Protein AF-A0A6V7M619-F1 (afdb_monomer_lite)

Structure (mmCIF, N/CA/C/O backbone):
data_AF-A0A6V7M619-F1
#
_entry.id   AF-A0A6V7M619-F1
#
loop_
_atom_site.group_PDB
_atom_site.id
_atom_site.type_symbol
_atom_site.label_atom_id
_atom_site.label_alt_id
_atom_site.label_comp_id
_atom_si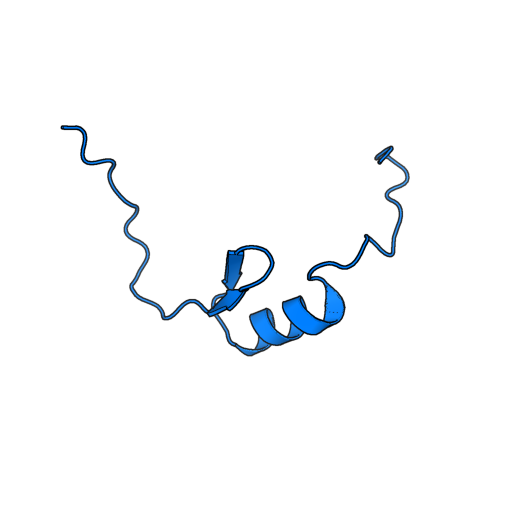te.label_asym_id
_atom_site.label_entity_id
_atom_site.label_seq_id
_atom_site.pdbx_PDB_ins_code
_atom_site.Cartn_x
_atom_site.Cartn_y
_atom_site.Cartn_z
_atom_site.occupancy
_atom_site.B_iso_or_equiv
_atom_site.auth_seq_id
_atom_site.auth_comp_id
_atom_site.auth_asym_id
_atom_site.auth_atom_id
_atom_site.pdbx_PDB_model_num
ATOM 1 N N . ASP A 1 1 ? -4.690 22.162 -25.532 1.00 46.38 1 ASP A N 1
ATOM 2 C CA . ASP A 1 1 ? -4.782 20.899 -24.765 1.00 46.38 1 ASP A CA 1
ATOM 3 C C . ASP A 1 1 ? -3.460 20.677 -24.060 1.00 46.38 1 ASP A C 1
ATOM 5 O O . ASP A 1 1 ? -2.432 20.816 -24.701 1.00 46.38 1 ASP A O 1
ATOM 9 N N . ASN A 1 2 ? -3.466 20.467 -22.746 1.00 53.44 2 ASN A N 1
ATOM 10 C CA . ASN A 1 2 ? -2.259 20.354 -21.924 1.00 53.44 2 ASN A CA 1
ATOM 11 C C . ASN A 1 2 ? -1.754 18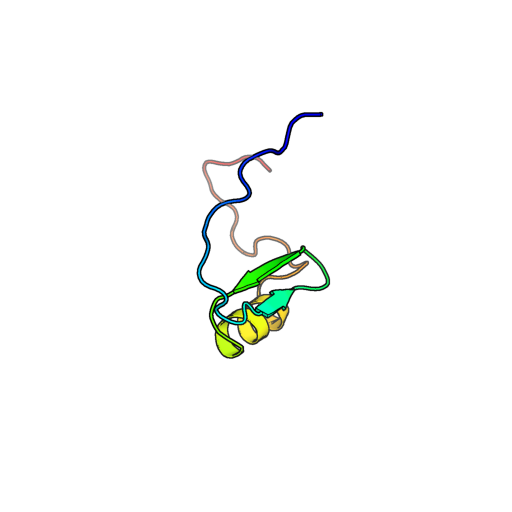.899 -21.962 1.00 53.44 2 ASN A C 1
ATOM 13 O O . ASN A 1 2 ? -2.396 18.049 -21.339 1.00 53.44 2 ASN A O 1
ATOM 17 N N . PRO A 1 3 ? -0.654 18.551 -22.657 1.00 52.66 3 PRO A N 1
ATOM 18 C CA . PRO A 1 3 ? -0.052 17.250 -22.467 1.00 52.66 3 PRO A CA 1
ATOM 19 C C . PRO A 1 3 ? 0.820 17.354 -21.218 1.00 52.66 3 PRO A C 1
ATOM 21 O O . PRO A 1 3 ? 1.969 17.791 -21.273 1.00 52.66 3 PRO A O 1
ATOM 24 N N . ALA A 1 4 ? 0.258 16.971 -20.070 1.00 59.88 4 ALA A N 1
ATOM 25 C CA . ALA A 1 4 ? 1.050 16.735 -18.874 1.00 59.88 4 ALA A CA 1
ATOM 26 C C . ALA A 1 4 ? 2.216 15.796 -19.249 1.00 59.88 4 ALA A C 1
ATOM 28 O O . ALA A 1 4 ? 1.958 14.735 -19.831 1.00 59.88 4 ALA A O 1
ATOM 29 N N . PRO A 1 5 ? 3.480 16.145 -18.951 1.00 54.91 5 PRO A N 1
ATOM 30 C CA . PRO A 1 5 ? 4.602 15.264 -19.217 1.00 54.91 5 PRO A CA 1
ATOM 31 C C . PRO A 1 5 ? 4.462 14.063 -18.284 1.00 54.91 5 PRO A C 1
ATOM 33 O O . PRO A 1 5 ? 4.789 14.123 -17.098 1.00 54.91 5 PRO A O 1
ATOM 36 N N . GLN A 1 6 ? 3.908 12.969 -18.802 1.00 56.50 6 GLN A N 1
ATOM 37 C CA . GLN A 1 6 ? 3.879 11.707 -18.085 1.00 56.50 6 GLN A CA 1
ATOM 38 C C . GLN A 1 6 ? 5.307 11.180 -18.051 1.00 56.50 6 GLN A C 1
ATOM 40 O O . GLN A 1 6 ? 5.785 10.564 -18.998 1.00 56.50 6 GLN A O 1
ATOM 45 N N . SER A 1 7 ? 5.976 11.546 -16.958 1.00 54.12 7 SER A N 1
ATOM 46 C CA . SER A 1 7 ? 7.139 10.919 -16.345 1.00 54.12 7 SER A CA 1
ATOM 47 C C . SER A 1 7 ? 7.671 9.725 -17.133 1.00 54.12 7 SER A C 1
ATOM 49 O O . SER A 1 7 ? 7.058 8.656 -17.189 1.00 54.12 7 SER A O 1
ATOM 51 N N . SER A 1 8 ? 8.855 9.933 -17.693 1.00 54.12 8 SER A N 1
ATOM 52 C CA . SER A 1 8 ? 9.793 8.930 -18.169 1.00 54.12 8 SER A CA 1
ATOM 53 C C . SER A 1 8 ? 10.131 7.935 -17.052 1.00 54.12 8 SER A C 1
ATOM 55 O O . SER A 1 8 ? 11.197 7.961 -16.442 1.00 54.12 8 SER A O 1
ATOM 57 N N . HIS A 1 9 ? 9.209 7.024 -16.759 1.00 55.47 9 HIS A N 1
ATOM 58 C CA . HIS A 1 9 ? 9.534 5.788 -16.071 1.00 55.47 9 HIS A CA 1
ATOM 59 C C . HIS A 1 9 ? 9.914 4.749 -17.123 1.00 55.47 9 HIS A C 1
ATOM 61 O O . HIS A 1 9 ? 9.166 4.560 -18.086 1.00 55.47 9 HIS A O 1
ATOM 67 N N . PRO A 1 10 ? 11.069 4.072 -16.978 1.00 52.16 10 PRO A N 1
ATOM 68 C CA . PRO A 1 10 ? 11.422 2.984 -17.873 1.00 52.16 10 PRO A CA 1
ATOM 69 C C . PRO A 1 10 ? 10.261 1.992 -17.890 1.00 52.16 10 PRO A C 1
ATOM 71 O O . PRO A 1 10 ? 9.681 1.696 -16.844 1.00 52.16 10 PRO A O 1
ATOM 74 N N . THR A 1 11 ? 9.950 1.460 -19.069 1.00 60.00 11 THR A N 1
ATOM 75 C CA . THR A 1 11 ? 8.942 0.424 -19.355 1.00 60.00 11 THR A CA 1
ATOM 76 C C . THR A 1 11 ? 9.255 -0.924 -18.682 1.00 60.00 11 THR A C 1
ATOM 78 O O . THR A 1 11 ? 8.963 -2.000 -19.205 1.00 60.00 11 THR A O 1
ATOM 81 N N . ARG A 1 12 ? 9.853 -0.905 -17.485 1.00 63.88 12 ARG A N 1
ATOM 82 C CA . ARG A 1 12 ? 9.936 -2.051 -16.591 1.00 63.88 12 ARG A CA 1
ATOM 83 C C . ARG A 1 12 ? 8.506 -2.476 -16.294 1.00 63.88 12 ARG A C 1
ATOM 85 O O . ARG A 1 12 ? 7.692 -1.673 -15.844 1.00 63.88 12 ARG A O 1
ATOM 92 N N . ARG A 1 13 ? 8.195 -3.744 -16.568 1.00 70.62 13 ARG A N 1
ATOM 93 C CA . ARG A 1 13 ? 6.915 -4.355 -16.202 1.00 70.62 13 ARG A CA 1
ATOM 94 C C . ARG A 1 13 ? 6.742 -4.254 -14.687 1.00 70.62 13 ARG A C 1
ATOM 96 O O . ARG A 1 13 ? 7.261 -5.079 -13.945 1.00 70.62 13 ARG A O 1
ATOM 103 N N . ILE A 1 14 ? 6.037 -3.221 -14.243 1.00 85.44 14 ILE A N 1
ATOM 104 C CA . ILE A 1 14 ? 5.636 -3.048 -12.853 1.00 85.44 14 ILE A CA 1
ATOM 105 C C . ILE A 1 14 ? 4.428 -3.938 -12.558 1.00 85.44 14 ILE A C 1
ATOM 107 O O . ILE A 1 14 ? 3.505 -4.073 -13.361 1.00 85.44 14 ILE A O 1
ATOM 111 N N . PHE A 1 15 ? 4.429 -4.551 -11.383 1.00 92.81 15 PHE A N 1
ATOM 112 C CA . PHE A 1 15 ? 3.358 -5.404 -10.894 1.00 92.81 15 PHE A CA 1
ATOM 113 C C . PHE A 1 15 ? 2.395 -4.552 -10.066 1.00 92.81 15 PHE A C 1
ATOM 115 O O . PHE A 1 15 ? 2.738 -4.084 -8.980 1.00 92.81 15 PHE A O 1
ATOM 122 N N . ARG A 1 16 ? 1.190 -4.315 -10.591 1.00 93.88 16 ARG A N 1
ATOM 123 C CA . ARG A 1 16 ? 0.165 -3.481 -9.947 1.00 93.88 16 ARG A CA 1
ATOM 124 C C . ARG A 1 16 ? -0.781 -4.324 -9.091 1.00 93.88 16 ARG A C 1
ATOM 126 O O . ARG A 1 16 ? -1.317 -5.328 -9.557 1.00 93.88 16 ARG A O 1
ATOM 133 N N . CYS A 1 17 ? -1.030 -3.887 -7.860 1.00 95.19 17 CYS A N 1
ATOM 134 C CA . CYS A 1 17 ? -2.068 -4.449 -7.003 1.00 95.19 17 CYS A CA 1
ATOM 135 C C . CYS A 1 17 ? -3.457 -4.042 -7.509 1.00 95.19 17 CYS A C 1
ATOM 137 O O . CYS A 1 17 ? -3.725 -2.857 -7.678 1.00 95.19 17 CYS A O 1
ATOM 139 N N . LYS A 1 18 ? -4.355 -5.009 -7.716 1.00 92.44 18 LYS A N 1
ATOM 140 C CA . LYS A 1 18 ? -5.723 -4.746 -8.201 1.00 92.44 18 LYS A CA 1
ATOM 141 C C . LYS A 1 18 ? -6.651 -4.143 -7.142 1.00 92.44 18 LYS A C 1
ATOM 143 O O . LYS A 1 18 ? -7.687 -3.605 -7.498 1.00 92.44 18 LYS A O 1
ATOM 148 N N . VAL A 1 19 ? -6.288 -4.250 -5.864 1.00 93.00 19 VAL A N 1
ATOM 149 C CA . VAL A 1 19 ? -7.130 -3.809 -4.742 1.00 93.00 19 VAL A CA 1
ATOM 150 C C . VAL A 1 19 ? -6.831 -2.358 -4.363 1.00 93.00 19 VAL A C 1
ATOM 152 O O . VAL A 1 19 ? -7.749 -1.566 -4.209 1.00 93.00 19 VAL A O 1
ATOM 155 N N . CYS A 1 20 ? -5.551 -1.987 -4.238 1.00 94.06 20 CYS A N 1
ATOM 156 C CA . CYS A 1 20 ? -5.146 -0.642 -3.799 1.00 94.06 20 CYS A CA 1
ATOM 157 C C . CYS A 1 20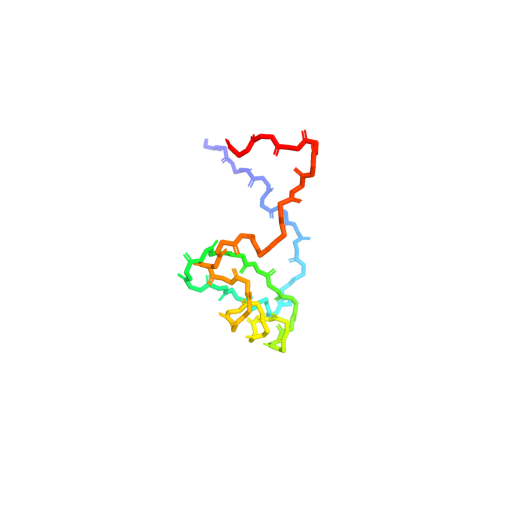 ? -4.343 0.153 -4.843 1.00 94.06 20 CYS A C 1
ATOM 159 O O . CYS A 1 20 ? -3.850 1.237 -4.546 1.00 94.06 20 CYS A O 1
ATOM 161 N N . SER A 1 21 ? -4.154 -0.387 -6.051 1.00 91.69 21 SER A N 1
ATOM 162 C CA . SER A 1 21 ? -3.436 0.248 -7.169 1.00 91.69 21 SER A CA 1
ATOM 163 C C . SER A 1 21 ? -1.946 0.555 -6.959 1.00 91.69 21 SER A C 1
ATOM 165 O O . SER A 1 21 ? -1.317 1.072 -7.886 1.00 91.69 21 SER A O 1
ATOM 167 N N . LYS A 1 22 ? -1.349 0.177 -5.817 1.00 92.00 22 L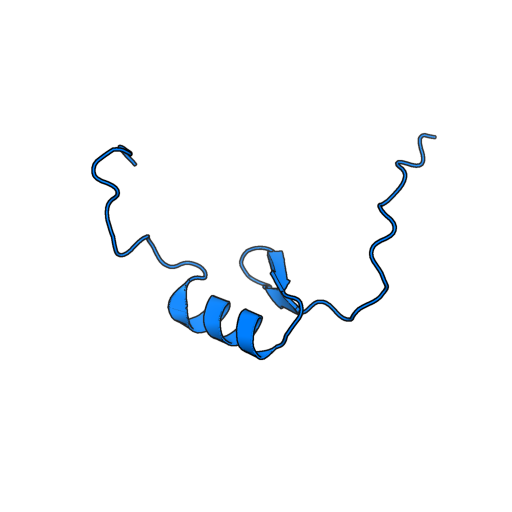YS A N 1
ATOM 168 C CA . LYS A 1 22 ? 0.103 0.269 -5.574 1.00 92.00 22 LYS A CA 1
ATOM 169 C C . LYS A 1 22 ? 0.892 -0.564 -6.585 1.00 92.00 22 LYS A C 1
ATOM 171 O O . LYS A 1 22 ? 0.466 -1.650 -6.986 1.00 92.00 22 LYS A O 1
ATOM 176 N N . THR A 1 23 ? 2.056 -0.064 -6.978 1.00 93.00 23 THR A N 1
ATOM 177 C CA . THR A 1 23 ? 2.922 -0.678 -7.990 1.00 93.00 23 THR A CA 1
ATOM 178 C C . THR A 1 23 ? 4.226 -1.158 -7.373 1.00 93.00 23 THR A C 1
ATOM 180 O O . THR A 1 23 ? 4.829 -0.459 -6.564 1.00 93.00 23 THR A O 1
ATOM 183 N N . TYR A 1 24 ? 4.676 -2.334 -7.796 1.00 93.38 24 TYR A N 1
ATOM 184 C CA . TYR A 1 24 ? 5.889 -2.985 -7.312 1.00 93.38 24 TYR A CA 1
ATOM 185 C C . TYR A 1 24 ? 6.808 -3.314 -8.486 1.00 93.38 24 TYR A C 1
ATOM 187 O O . TYR A 1 24 ? 6.338 -3.612 -9.583 1.00 93.38 24 TYR A O 1
ATOM 195 N N . LEU A 1 25 ? 8.121 -3.288 -8.261 1.00 91.44 25 LEU A N 1
ATOM 196 C CA . LEU A 1 25 ? 9.107 -3.627 -9.294 1.00 91.44 25 LEU A CA 1
ATOM 197 C C . LEU A 1 25 ? 9.184 -5.137 -9.562 1.00 91.44 25 LEU A C 1
ATOM 199 O O . LEU A 1 25 ? 9.612 -5.547 -10.637 1.00 91.44 25 LEU A O 1
ATOM 203 N N . THR A 1 26 ? 8.758 -5.961 -8.602 1.00 93.50 26 THR A N 1
ATOM 204 C CA . THR A 1 26 ? 8.869 -7.420 -8.667 1.00 93.50 26 THR A CA 1
ATOM 205 C C . THR A 1 26 ? 7.573 -8.120 -8.246 1.00 93.50 26 THR A C 1
ATOM 207 O O . THR A 1 26 ? 6.732 -7.566 -7.526 1.00 93.50 26 THR A O 1
ATOM 210 N N . ARG A 1 27 ? 7.395 -9.365 -8.710 1.00 93.50 27 ARG A N 1
ATOM 211 C CA . ARG A 1 27 ? 6.207 -10.183 -8.414 1.00 93.50 27 ARG A CA 1
ATOM 212 C C . ARG A 1 27 ? 6.173 -10.638 -6.957 1.00 93.50 27 ARG A C 1
ATOM 214 O O . ARG A 1 27 ? 5.092 -10.682 -6.374 1.00 93.50 27 ARG A O 1
ATOM 221 N N . ASP A 1 28 ? 7.319 -10.977 -6.374 1.00 95.81 28 ASP A N 1
ATOM 222 C CA . ASP A 1 28 ? 7.457 -11.357 -4.961 1.00 95.81 28 ASP A CA 1
ATOM 223 C C . ASP A 1 28 ? 6.973 -10.232 -4.039 1.00 95.81 28 ASP A C 1
ATOM 225 O O . ASP A 1 28 ? 6.169 -10.477 -3.140 1.00 95.81 28 ASP A O 1
ATOM 229 N N . SER A 1 29 ? 7.359 -8.989 -4.328 1.00 96.12 29 SER A N 1
ATOM 230 C CA . SER A 1 29 ? 6.966 -7.822 -3.545 1.00 96.12 29 SER A CA 1
ATOM 231 C C . SER A 1 29 ? 5.466 -7.562 -3.634 1.00 96.12 29 SER A C 1
ATOM 233 O O . SER A 1 29 ? 4.832 -7.342 -2.601 1.00 96.12 29 SER A O 1
ATOM 235 N N . LEU A 1 30 ? 4.873 -7.677 -4.832 1.00 96.38 30 LEU A N 1
ATOM 236 C CA . LEU A 1 30 ? 3.415 -7.618 -4.981 1.00 96.38 30 LEU A CA 1
ATOM 237 C C . LEU A 1 30 ? 2.728 -8.763 -4.217 1.00 96.38 30 LEU A C 1
ATOM 239 O O . LEU A 1 30 ? 1.745 -8.534 -3.518 1.00 96.38 30 LEU A O 1
ATOM 243 N N . THR A 1 31 ? 3.239 -9.990 -4.336 1.00 95.69 31 THR A N 1
ATOM 244 C CA . THR A 1 31 ? 2.653 -11.180 -3.694 1.00 95.69 31 THR A CA 1
ATOM 245 C C . THR A 1 31 ? 2.658 -11.039 -2.177 1.00 95.69 31 THR A C 1
ATOM 247 O O . THR A 1 31 ? 1.635 -11.265 -1.528 1.00 95.69 31 THR A O 1
ATOM 250 N N . ARG A 1 32 ? 3.790 -10.612 -1.606 1.00 96.50 32 ARG A N 1
ATOM 251 C CA . ARG A 1 32 ? 3.911 -10.317 -0.178 1.00 96.50 32 ARG A CA 1
ATOM 252 C C . ARG A 1 32 ? 2.933 -9.220 0.220 1.00 96.50 32 ARG A C 1
ATOM 254 O O . ARG A 1 32 ? 2.164 -9.431 1.149 1.00 96.50 32 ARG A O 1
ATOM 261 N N . HIS A 1 33 ? 2.909 -8.103 -0.507 1.00 95.25 33 HIS A N 1
ATOM 262 C CA . HIS A 1 33 ? 1.981 -7.005 -0.246 1.00 95.25 33 HIS A CA 1
ATOM 263 C C . HIS A 1 33 ? 0.524 -7.480 -0.187 1.00 95.25 33 HIS A C 1
ATOM 265 O O . HIS A 1 33 ? -0.154 -7.215 0.799 1.00 95.25 33 HIS A O 1
ATOM 271 N N . VAL A 1 34 ? 0.047 -8.211 -1.198 1.00 95.44 34 VAL A N 1
ATOM 272 C CA . VAL A 1 34 ? -1.337 -8.711 -1.228 1.00 95.44 34 VAL A CA 1
ATOM 273 C C . VAL A 1 34 ? -1.617 -9.639 -0.045 1.00 95.44 34 VAL A C 1
ATOM 275 O O . VAL A 1 34 ? -2.692 -9.579 0.541 1.00 95.44 34 VAL A O 1
ATOM 278 N N . ARG A 1 35 ? -0.643 -10.469 0.344 1.00 94.38 35 ARG A N 1
ATOM 279 C CA . ARG A 1 35 ? -0.799 -11.440 1.432 1.00 94.38 35 ARG A CA 1
ATOM 280 C C . ARG A 1 35 ? -0.823 -10.803 2.822 1.00 94.38 35 ARG A C 1
ATOM 282 O O . ARG A 1 35 ? -1.556 -11.289 3.682 1.00 94.38 35 ARG A O 1
ATOM 289 N N . VAL A 1 36 ? -0.001 -9.788 3.089 1.00 92.75 36 VAL A N 1
ATOM 290 C CA . VAL A 1 36 ? 0.252 -9.321 4.471 1.00 92.75 36 VAL A CA 1
ATOM 291 C C . VAL A 1 36 ? -0.058 -7.849 4.723 1.00 92.75 36 VAL A C 1
ATOM 293 O O . VAL A 1 36 ? -0.210 -7.477 5.877 1.00 92.75 36 VAL A O 1
ATOM 296 N N . GLU A 1 37 ? -0.225 -7.038 3.681 1.00 92.69 37 GLU A N 1
ATOM 297 C CA . GLU A 1 37 ? -0.430 -5.587 3.815 1.00 92.69 37 GLU A CA 1
ATOM 298 C C . GLU A 1 37 ? -1.778 -5.141 3.234 1.0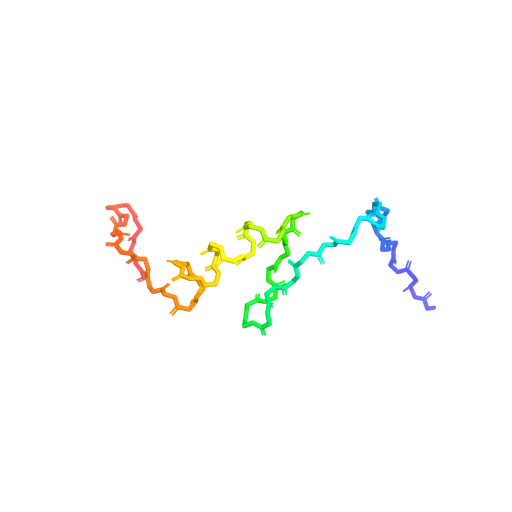0 92.69 37 GLU A C 1
ATOM 300 O O . GLU A 1 37 ? -2.478 -4.304 3.794 1.00 92.69 37 GLU A O 1
ATOM 305 N N . CYS A 1 38 ? -2.139 -5.655 2.056 1.00 95.19 38 CYS A N 1
ATOM 306 C CA . CYS A 1 38 ? -3.232 -5.105 1.269 1.00 95.19 38 CYS A CA 1
ATOM 307 C C . CYS A 1 38 ? -4.589 -5.342 1.932 1.00 95.19 38 CYS A C 1
ATOM 309 O O . CYS A 1 38 ? -4.981 -6.485 2.153 1.00 95.19 38 CYS A O 1
ATOM 311 N N . GLY A 1 39 ? -5.320 -4.258 2.202 1.00 8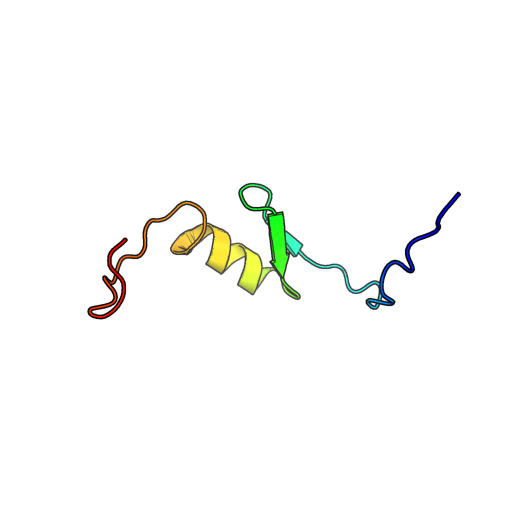8.69 39 GLY A N 1
ATOM 312 C CA . GLY A 1 39 ? -6.630 -4.324 2.853 1.00 88.69 39 GLY A CA 1
ATOM 313 C C . GLY A 1 39 ? -6.572 -4.780 4.312 1.00 88.69 39 GLY A C 1
ATOM 314 O O . GLY A 1 39 ? -7.614 -5.066 4.893 1.00 88.69 39 GLY A O 1
ATOM 315 N N . LYS A 1 40 ? -5.377 -4.861 4.907 1.00 89.62 40 LYS A N 1
ATOM 316 C CA . LYS A 1 40 ? -5.208 -5.170 6.324 1.00 89.62 40 LYS A CA 1
ATOM 317 C C . LYS A 1 40 ? -5.027 -3.881 7.107 1.00 89.62 40 LYS A C 1
ATOM 319 O O . LYS A 1 40 ? -4.353 -2.957 6.654 1.00 89.62 40 LYS A O 1
ATOM 324 N N . LEU A 1 41 ? -5.637 -3.832 8.285 1.00 85.12 41 LEU A N 1
ATOM 325 C CA . LEU A 1 41 ? -5.400 -2.748 9.225 1.00 85.12 41 LEU A CA 1
ATOM 326 C C . LEU A 1 41 ? -3.970 -2.840 9.775 1.00 85.12 41 LEU A C 1
ATOM 328 O O . LEU A 1 41 ? -3.417 -3.945 9.854 1.00 85.12 41 LEU A O 1
ATOM 332 N N . PRO A 1 42 ? -3.370 -1.703 10.165 1.00 81.44 42 PRO A N 1
ATOM 333 C CA . PRO A 1 42 ? -2.095 -1.706 10.863 1.00 81.44 42 PRO A CA 1
ATOM 334 C C . PRO A 1 42 ? -2.197 -2.608 12.094 1.00 81.44 42 PRO A C 1
ATOM 336 O O . PRO A 1 42 ? -3.020 -2.376 12.973 1.00 81.44 42 PRO A O 1
ATOM 339 N N . GLN A 1 43 ? -1.368 -3.650 12.155 1.00 82.00 43 GLN A N 1
ATOM 340 C CA . GLN A 1 43 ? -1.298 -4.511 13.342 1.00 82.00 43 GLN A CA 1
ATOM 341 C C . GLN A 1 43 ? -0.623 -3.810 14.523 1.00 82.00 43 GLN A C 1
ATOM 343 O O . GLN A 1 43 ? -0.798 -4.217 15.666 1.00 82.00 43 GLN A O 1
ATOM 348 N N . PHE A 1 44 ? 0.132 -2.748 14.248 1.00 83.62 44 PHE A N 1
ATOM 349 C CA . PHE A 1 44 ? 0.833 -1.968 15.252 1.00 83.62 44 PHE A CA 1
ATOM 350 C C . PHE A 1 44 ? 0.243 -0.566 15.298 1.00 83.62 44 PHE A C 1
ATOM 352 O O . PHE A 1 44 ? 0.187 0.131 14.282 1.00 83.62 44 PHE A O 1
ATOM 359 N N . ALA A 1 45 ? -0.186 -0.157 16.489 1.00 82.56 45 ALA A N 1
ATOM 360 C CA . ALA A 1 45 ? -0.588 1.213 16.744 1.00 82.56 45 ALA A CA 1
ATOM 361 C C . ALA A 1 45 ? 0.669 2.078 16.897 1.00 82.56 45 ALA A C 1
ATOM 363 O O . ALA A 1 45 ? 1.559 1.766 17.689 1.00 82.56 45 ALA A O 1
ATOM 364 N N . CYS A 1 46 ? 0.748 3.171 16.141 1.00 86.88 46 CYS A N 1
ATOM 365 C CA . CYS A 1 46 ? 1.783 4.169 16.369 1.00 86.88 46 CYS A CA 1
ATOM 366 C C . CYS A 1 46 ? 1.417 4.962 17.635 1.00 86.88 46 CYS A C 1
ATOM 368 O O . CYS A 1 46 ? 0.350 5.574 17.651 1.00 86.88 46 CYS A O 1
ATOM 370 N N . PRO A 1 47 ? 2.272 5.019 18.675 1.00 85.56 47 PRO A N 1
ATOM 371 C CA . PRO A 1 47 ? 1.949 5.728 19.918 1.00 85.56 47 PRO A CA 1
ATOM 372 C C . PRO A 1 47 ? 1.813 7.248 19.726 1.00 85.56 47 PRO A C 1
ATOM 374 O O . PRO A 1 47 ? 1.274 7.934 20.590 1.00 85.56 47 PRO A O 1
ATOM 377 N N . TYR A 1 48 ? 2.283 7.771 18.591 1.00 90.62 48 TYR A N 1
ATOM 378 C CA . TYR A 1 48 ? 2.228 9.189 18.242 1.00 90.62 48 TYR A CA 1
ATOM 379 C C . TYR A 1 48 ? 1.101 9.536 17.259 1.00 90.62 48 TYR A C 1
ATOM 381 O O . TYR A 1 48 ? 0.741 10.706 17.146 1.00 90.62 48 TYR A O 1
ATOM 389 N N . CYS A 1 49 ? 0.528 8.556 16.549 1.00 84.44 49 CYS A N 1
ATOM 390 C CA . CYS A 1 49 ? -0.575 8.796 15.619 1.00 84.44 49 CYS A CA 1
ATOM 391 C C . CYS A 1 49 ? -1.890 8.367 16.270 1.00 84.44 49 CYS A C 1
ATOM 393 O O . CYS A 1 49 ? -2.085 7.189 16.563 1.00 84.44 49 CYS A O 1
ATOM 395 N N . LYS A 1 50 ? -2.816 9.310 16.453 1.00 72.25 50 LYS A N 1
ATOM 396 C CA . LYS A 1 50 ? -4.217 8.969 16.710 1.00 72.25 50 LYS A CA 1
ATOM 397 C C . LYS A 1 50 ? -4.850 8.694 15.345 1.00 72.25 50 LYS A C 1
ATOM 399 O O . LYS A 1 50 ? -4.827 9.586 14.501 1.00 72.25 50 LYS A O 1
ATOM 404 N N . LEU A 1 51 ? -5.249 7.440 15.120 1.00 66.38 51 LEU A N 1
ATOM 405 C CA . LEU A 1 51 ? -5.963 6.984 13.919 1.00 66.38 51 LEU A CA 1
ATOM 406 C C . LEU A 1 51 ? -7.154 7.893 13.598 1.00 66.38 51 LEU A C 1
ATOM 408 O O . LEU A 1 51 ? -7.840 8.301 14.563 1.00 66.38 51 LEU A O 1
#

Organism: NCBI:txid1563983

Secondary structure (DSSP, 8-state):
--------------EE-TTT--EESSHHHHHHHHHHTTTPPPSS--TT---

InterPro domains:
  IPR013087 Zinc finger C2H2-type [PS50157] (15-42)
  IPR036236 Zinc finger C2H2 superfamily [SSF57667] (6-50)

pLDDT: mean 81.47, std 15.96, range [46.38, 96.5]

Foldseek 3Di:
DDPDPPDPDPPQPWDADPQPRDTHNDPVVNVCCVVPPGPDDPPDDDPPDDD

Sequence (51 aa):
DNPAPQSSHPTRRIFRCKVCSKTYLTRDSLTRHVRVECGKLPQFACPYCKL

Radius of gyration: 15.78 Å; chains: 1; bounding box: 19×32×45 Å